Protein AF-A0A8E2ERF0-F1 (afdb_monomer)

Structure (mmCIF, N/CA/C/O backbone):
data_AF-A0A8E2ERF0-F1
#
_entry.id   AF-A0A8E2ERF0-F1
#
loop_
_atom_site.group_PDB
_atom_site.id
_atom_site.type_symbol
_atom_site.label_atom_id
_atom_site.label_alt_id
_atom_site.label_comp_id
_atom_site.label_asym_id
_atom_site.label_entity_id
_atom_site.label_seq_id
_atom_site.pdbx_PDB_ins_code
_atom_site.Cartn_x
_atom_site.Cartn_y
_atom_site.Cartn_z
_atom_site.occupancy
_atom_site.B_iso_or_equiv
_atom_site.auth_seq_id
_atom_site.auth_comp_id
_atom_site.auth_asym_id
_atom_site.auth_atom_id
_atom_site.pdbx_PDB_model_num
ATOM 1 N N . MET A 1 1 ? -7.616 -4.133 -21.319 1.00 67.62 1 MET A N 1
ATOM 2 C CA . MET A 1 1 ? -6.790 -3.352 -20.375 1.00 67.62 1 MET A CA 1
ATOM 3 C C . MET A 1 1 ? -5.757 -4.304 -19.804 1.00 67.62 1 MET A C 1
ATOM 5 O O . MET A 1 1 ? -6.113 -5.451 -19.575 1.00 67.62 1 MET A O 1
ATOM 9 N N . GLU A 1 2 ? -4.516 -3.862 -19.616 1.00 88.75 2 GLU A N 1
ATOM 10 C CA . GLU A 1 2 ? -3.503 -4.593 -18.841 1.00 88.75 2 GLU A CA 1
ATOM 11 C C . GLU A 1 2 ? -3.408 -3.926 -17.457 1.00 88.75 2 GLU A C 1
ATOM 13 O O . GLU A 1 2 ? -2.582 -3.033 -17.269 1.00 88.75 2 GLU A O 1
ATOM 18 N N . PRO A 1 3 ? -4.310 -4.252 -16.508 1.00 92.06 3 PRO A N 1
ATOM 19 C CA . PRO A 1 3 ? -4.436 -3.513 -15.246 1.00 92.06 3 PRO A CA 1
ATOM 20 C C . PRO A 1 3 ? -3.198 -3.636 -14.344 1.00 92.06 3 PRO A C 1
ATOM 22 O O . PRO A 1 3 ? -2.980 -2.784 -13.486 1.00 92.06 3 PRO A O 1
ATOM 25 N N . ASP A 1 4 ? -2.368 -4.655 -14.584 1.00 96.94 4 ASP A N 1
ATOM 26 C CA . ASP A 1 4 ? -1.127 -4.933 -13.858 1.00 96.94 4 ASP A CA 1
ATOM 27 C C . ASP A 1 4 ? 0.142 -4.633 -14.672 1.00 96.94 4 ASP A C 1
ATOM 29 O O . ASP A 1 4 ? 1.230 -5.079 -14.299 1.00 96.94 4 ASP A O 1
ATOM 33 N N . ALA A 1 5 ? 0.032 -3.887 -15.778 1.00 97.62 5 ALA A N 1
ATOM 34 C CA . ALA A 1 5 ? 1.206 -3.432 -16.517 1.00 97.62 5 ALA A CA 1
ATOM 35 C C . ALA A 1 5 ? 2.157 -2.678 -15.576 1.00 97.62 5 ALA A C 1
ATOM 37 O O . ALA A 1 5 ? 1.734 -1.806 -14.814 1.00 97.62 5 ALA A O 1
ATOM 38 N N . LYS A 1 6 ? 3.441 -3.037 -15.620 1.00 97.88 6 LYS A N 1
ATOM 39 C CA . LYS A 1 6 ? 4.472 -2.454 -14.763 1.00 97.88 6 LYS A CA 1
ATOM 40 C C . LYS A 1 6 ? 5.308 -1.445 -15.528 1.00 97.88 6 LYS A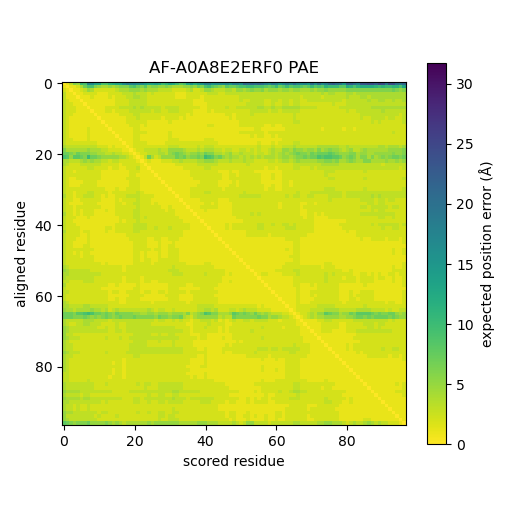 C 1
ATOM 42 O O . LYS A 1 6 ? 5.678 -1.686 -16.676 1.00 97.88 6 LYS A O 1
ATOM 47 N N . ASP A 1 7 ? 5.633 -0.343 -14.869 1.00 97.81 7 ASP A N 1
ATOM 48 C CA . ASP A 1 7 ? 6.639 0.596 -15.349 1.00 97.81 7 ASP A CA 1
ATOM 49 C C . ASP A 1 7 ? 8.071 0.131 -14.998 1.00 97.81 7 ASP A C 1
ATOM 51 O O . ASP A 1 7 ? 8.285 -0.968 -14.479 1.00 97.81 7 ASP A O 1
ATOM 55 N N . TYR A 1 8 ? 9.075 0.973 -15.265 1.00 98.12 8 TYR A N 1
ATOM 56 C CA . TYR A 1 8 ? 10.480 0.666 -14.958 1.00 98.12 8 TYR A CA 1
ATOM 57 C C . TYR A 1 8 ? 10.780 0.554 -13.455 1.00 98.12 8 TYR A C 1
ATOM 59 O O . TYR A 1 8 ? 11.782 -0.053 -13.083 1.00 98.12 8 TYR A O 1
ATOM 67 N N . SER A 1 9 ? 9.923 1.110 -12.598 1.00 97.81 9 SER A N 1
ATOM 68 C CA . SER A 1 9 ? 9.986 0.957 -11.142 1.00 97.81 9 SER A CA 1
ATOM 69 C C . SER A 1 9 ? 9.183 -0.251 -10.649 1.00 97.81 9 SER A C 1
ATOM 71 O O . SER A 1 9 ? 9.072 -0.475 -9.447 1.00 97.81 9 SER A O 1
ATOM 73 N N . GLY A 1 10 ? 8.613 -1.056 -11.550 1.00 98.06 10 GLY A N 1
ATOM 74 C CA . GLY A 1 10 ? 7.802 -2.219 -11.200 1.00 98.06 10 GLY A CA 1
ATOM 75 C C . GLY A 1 10 ? 6.415 -1.869 -10.655 1.00 98.06 10 GLY A C 1
ATOM 76 O O . GLY A 1 10 ? 5.716 -2.765 -10.173 1.00 98.06 10 GLY A O 1
ATOM 77 N N . ARG A 1 11 ? 6.014 -0.596 -10.708 1.00 98.12 11 ARG A N 1
ATOM 78 C CA . ARG A 1 11 ? 4.742 -0.112 -10.174 1.00 98.12 11 ARG A CA 1
ATOM 79 C C . ARG A 1 11 ? 3.617 -0.371 -11.163 1.00 98.12 11 ARG A C 1
ATOM 81 O O . ARG A 1 11 ? 3.792 -0.198 -12.367 1.00 98.12 11 ARG A O 1
ATOM 88 N N . THR A 1 12 ? 2.452 -0.747 -10.645 1.00 98.06 12 THR A N 1
ATOM 89 C CA . THR A 1 12 ? 1.226 -0.890 -11.442 1.00 98.06 12 THR A CA 1
ATOM 90 C C . THR A 1 12 ? 0.375 0.380 -11.350 1.00 98.06 12 THR A C 1
ATOM 92 O O . THR A 1 12 ? 0.567 1.177 -10.424 1.00 98.06 12 THR A O 1
ATOM 95 N N . PRO A 1 13 ? -0.617 0.576 -12.240 1.00 97.56 13 PRO A N 1
ATOM 96 C CA . PRO A 1 13 ? -1.621 1.628 -12.084 1.00 97.56 13 PRO A CA 1
ATOM 97 C C . PRO A 1 13 ? -2.240 1.674 -10.679 1.00 97.56 13 PRO A C 1
ATOM 99 O O . PRO A 1 13 ? -2.421 2.755 -10.120 1.00 97.56 13 PRO A O 1
ATOM 102 N N . LEU A 1 14 ? -2.489 0.508 -10.068 1.00 97.31 14 LEU A N 1
ATOM 103 C CA . LEU A 1 14 ? -3.042 0.416 -8.716 1.00 97.31 14 LEU A CA 1
ATOM 104 C C . LEU A 1 14 ? -2.076 0.956 -7.652 1.00 97.31 14 LEU A C 1
ATOM 106 O O . LEU A 1 14 ? -2.518 1.625 -6.720 1.00 97.31 14 LEU A O 1
ATOM 110 N N . SER A 1 15 ? -0.763 0.744 -7.807 1.00 97.31 15 SER A N 1
ATOM 111 C CA . SER A 1 15 ? 0.248 1.345 -6.926 1.00 97.31 15 SER A CA 1
ATOM 112 C C . SER A 1 15 ? 0.223 2.874 -6.972 1.00 97.31 15 SER A C 1
ATOM 114 O O . SER A 1 15 ? 0.524 3.503 -5.965 1.00 97.31 15 SER A O 1
ATOM 116 N N . TYR A 1 16 ? -0.082 3.484 -8.122 1.00 97.00 16 TYR A N 1
ATOM 117 C CA . TYR A 1 16 ? -0.190 4.945 -8.251 1.00 97.00 16 TYR A CA 1
ATOM 118 C C . TYR A 1 16 ? -1.510 5.479 -7.706 1.00 97.00 16 TYR A C 1
ATOM 120 O O . TYR A 1 16 ? -1.509 6.454 -6.961 1.00 97.00 16 TYR A O 1
ATOM 128 N N . ALA A 1 17 ? -2.628 4.821 -8.024 1.00 96.94 17 ALA A N 1
ATOM 129 C CA . ALA A 1 17 ? -3.936 5.196 -7.492 1.00 96.94 17 ALA A CA 1
ATOM 130 C C . ALA A 1 17 ? -3.954 5.153 -5.954 1.00 96.94 17 ALA A C 1
ATOM 132 O O . ALA A 1 17 ? -4.573 6.006 -5.319 1.00 96.94 17 ALA A O 1
ATOM 133 N N . ALA A 1 18 ? -3.214 4.210 -5.363 1.00 97.19 18 ALA A N 1
ATOM 134 C CA . ALA A 1 18 ? -3.110 4.057 -3.921 1.00 97.19 18 ALA A CA 1
ATOM 135 C C . ALA A 1 18 ? -2.424 5.223 -3.187 1.00 97.19 18 ALA A C 1
ATOM 137 O O . ALA A 1 18 ? -2.614 5.360 -1.986 1.00 97.19 18 ALA A O 1
ATOM 138 N N . GLU A 1 19 ? -1.650 6.067 -3.875 1.00 94.31 19 GLU A N 1
ATOM 139 C CA . GLU A 1 19 ? -1.058 7.278 -3.279 1.00 94.31 19 GLU A CA 1
ATOM 140 C C . GLU A 1 19 ? -2.040 8.457 -3.187 1.00 94.31 19 GLU A C 1
ATOM 142 O O . GLU A 1 19 ? -1.674 9.542 -2.734 1.00 94.31 19 GLU A O 1
ATOM 147 N N . THR A 1 20 ? -3.271 8.276 -3.662 1.00 90.31 20 THR A N 1
ATOM 148 C CA . THR A 1 20 ? -4.285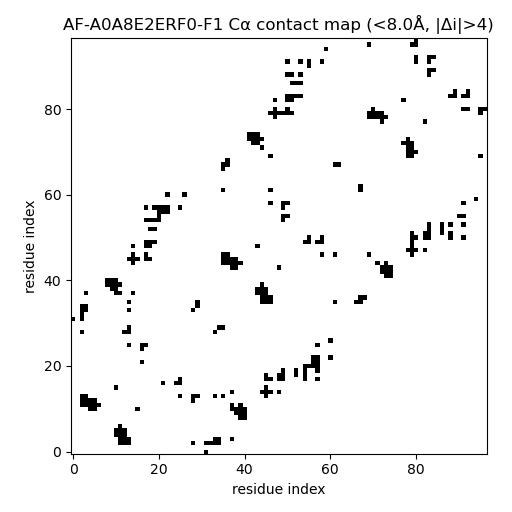 9.330 -3.735 1.00 90.31 20 THR A CA 1
ATOM 149 C C . THR A 1 20 ? -5.398 9.095 -2.716 1.00 90.31 20 THR A C 1
ATOM 151 O O . THR A 1 20 ? -5.569 7.994 -2.209 1.00 90.31 20 THR A O 1
ATOM 154 N N . GLU A 1 21 ? -6.217 10.112 -2.455 1.00 87.00 21 GLU A N 1
ATOM 155 C CA . GLU A 1 21 ? -7.475 9.960 -1.697 1.00 87.00 21 GLU A CA 1
ATOM 156 C C . GLU A 1 21 ? -8.662 9.547 -2.593 1.00 87.00 21 GLU A C 1
ATOM 158 O O . GLU A 1 21 ? -9.807 9.510 -2.146 1.00 87.00 21 GLU A O 1
ATOM 163 N N . VAL A 1 22 ? -8.422 9.271 -3.880 1.00 89.94 22 VAL A N 1
ATOM 164 C CA . VAL A 1 22 ? -9.481 9.025 -4.867 1.00 89.94 22 VAL A CA 1
ATOM 165 C C . VAL A 1 22 ? -9.778 7.529 -4.952 1.00 89.94 22 VAL A C 1
ATOM 167 O O . VAL A 1 22 ? -9.177 6.791 -5.736 1.00 89.94 22 VAL A O 1
ATOM 170 N N . THR A 1 23 ? -10.747 7.082 -4.156 1.00 94.56 23 THR A N 1
ATOM 171 C CA . THR A 1 23 ? -11.164 5.673 -4.085 1.00 94.56 23 THR A CA 1
ATOM 172 C C . THR A 1 23 ? -11.731 5.137 -5.394 1.00 94.56 23 THR A C 1
ATOM 174 O O . THR A 1 23 ? -11.531 3.964 -5.689 1.00 94.56 23 THR A O 1
ATOM 177 N N . ASP A 1 24 ? -12.368 5.978 -6.212 1.00 96.06 24 ASP A N 1
ATOM 178 C CA . ASP A 1 24 ? -13.028 5.546 -7.452 1.00 96.06 24 ASP A CA 1
ATOM 179 C C . ASP A 1 24 ? -12.044 4.909 -8.443 1.00 96.06 24 ASP A C 1
ATOM 181 O O . ASP A 1 24 ? -12.362 3.918 -9.096 1.00 96.06 24 ASP A O 1
ATOM 185 N N . MET A 1 25 ? -10.819 5.441 -8.531 1.00 95.44 25 MET A N 1
ATOM 186 C CA . MET A 1 25 ? -9.780 4.877 -9.400 1.00 95.44 25 MET A CA 1
ATOM 187 C C . MET A 1 25 ? -9.245 3.553 -8.856 1.00 95.44 25 MET A C 1
ATOM 189 O O . MET A 1 25 ? -9.010 2.621 -9.623 1.00 95.44 25 MET A O 1
ATOM 193 N N . VAL A 1 26 ? -9.077 3.452 -7.535 1.00 96.75 26 VAL A N 1
ATOM 194 C CA . VAL A 1 26 ? -8.662 2.209 -6.872 1.00 96.75 26 VAL A CA 1
ATOM 195 C C . VAL A 1 26 ? -9.721 1.127 -7.089 1.00 96.75 26 VAL A C 1
ATOM 197 O O . VAL A 1 26 ? -9.387 0.024 -7.516 1.00 96.75 26 VAL A O 1
ATOM 200 N N . GLN A 1 27 ? -10.997 1.459 -6.883 1.00 96.56 27 GLN A N 1
ATOM 201 C CA . GLN A 1 27 ? -12.120 0.551 -7.090 1.00 96.56 27 GLN A CA 1
ATOM 202 C C . GLN A 1 27 ? -12.219 0.097 -8.551 1.00 96.56 27 GLN A C 1
ATOM 204 O O . GLN A 1 27 ? -12.257 -1.104 -8.806 1.00 96.56 27 GLN A O 1
ATOM 209 N N . LEU A 1 28 ? -12.166 1.028 -9.510 1.00 96.12 28 LEU A N 1
ATOM 210 C CA . LEU A 1 28 ? -12.211 0.704 -10.938 1.00 96.12 28 LEU A CA 1
ATOM 211 C C . LEU A 1 28 ? -11.099 -0.274 -11.346 1.00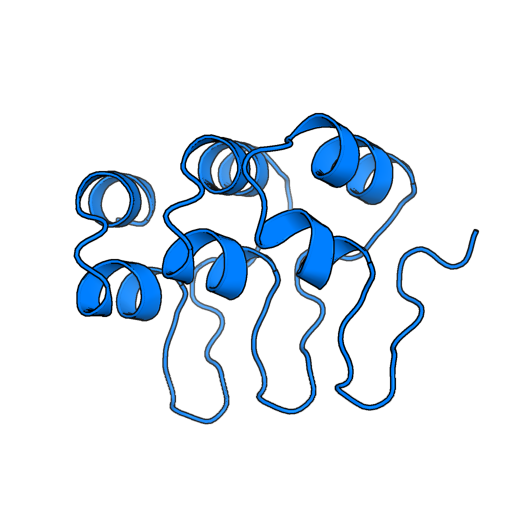 96.12 28 LEU A C 1
ATOM 213 O O . LEU A 1 28 ? -11.337 -1.207 -12.116 1.00 96.12 28 LEU A O 1
ATOM 217 N N . LEU A 1 29 ? -9.877 -0.069 -10.846 1.00 96.19 29 LEU A N 1
ATOM 218 C CA . LEU A 1 29 ? -8.742 -0.940 -11.150 1.00 96.19 29 LEU A CA 1
ATOM 219 C C . LEU A 1 29 ? -8.919 -2.336 -10.541 1.00 96.19 29 LEU A C 1
ATOM 221 O O . LEU A 1 29 ? -8.675 -3.327 -11.231 1.00 96.19 29 LEU A O 1
ATOM 225 N N . LEU A 1 30 ? -9.389 -2.427 -9.293 1.00 95.88 30 LEU A N 1
ATOM 226 C CA . LEU A 1 30 ? -9.687 -3.703 -8.633 1.00 95.88 30 LEU A CA 1
ATOM 227 C C . LEU A 1 30 ? -10.800 -4.473 -9.361 1.00 95.88 30 LEU A C 1
ATOM 229 O O . LEU A 1 30 ? -10.642 -5.659 -9.644 1.00 95.88 30 LEU A O 1
ATOM 233 N N . GLU A 1 31 ? -11.885 -3.795 -9.740 1.00 95.50 31 GLU A N 1
ATOM 234 C CA . GLU A 1 31 ? -12.988 -4.372 -10.524 1.00 95.50 31 GLU A CA 1
ATOM 235 C C . GLU A 1 31 ? -12.540 -4.809 -11.927 1.00 95.50 31 GLU A C 1
ATOM 237 O O . GLU A 1 31 ? -13.050 -5.786 -12.475 1.00 95.50 31 GLU A O 1
ATOM 242 N N . SER A 1 32 ? -11.535 -4.131 -12.489 1.00 95.69 32 SER A N 1
ATOM 243 C CA . SER A 1 32 ? -10.902 -4.498 -13.762 1.00 95.69 32 SER A CA 1
ATOM 244 C C . SER A 1 32 ? -9.903 -5.658 -13.638 1.00 95.69 32 SER A C 1
ATOM 246 O O . SER A 1 32 ? -9.294 -6.044 -14.638 1.00 95.69 32 SER A O 1
ATOM 248 N N . GLY A 1 33 ? -9.731 -6.223 -12.439 1.00 95.06 33 GLY A N 1
ATOM 249 C CA . GLY A 1 33 ? -8.881 -7.383 -12.180 1.00 95.06 33 GLY A CA 1
ATOM 250 C C . GLY A 1 33 ? -7.431 -7.059 -11.818 1.00 95.06 33 GLY A C 1
ATOM 251 O O . GLY A 1 33 ? -6.599 -7.959 -11.904 1.00 95.06 33 GLY A O 1
ATOM 252 N N . ALA A 1 34 ? -7.113 -5.818 -11.427 1.00 96.81 34 ALA A N 1
ATOM 253 C CA . ALA A 1 34 ? -5.784 -5.479 -10.914 1.00 96.81 34 ALA A CA 1
ATOM 254 C C . ALA A 1 34 ? -5.445 -6.309 -9.667 1.00 96.81 34 ALA A C 1
ATOM 256 O O . ALA A 1 34 ? -6.265 -6.461 -8.757 1.00 96.81 34 ALA A O 1
ATOM 257 N N . PHE A 1 35 ? -4.214 -6.806 -9.591 1.00 97.31 35 PHE A N 1
ATOM 258 C CA . PHE A 1 35 ? -3.746 -7.587 -8.458 1.00 97.31 35 PHE A CA 1
ATOM 259 C C . PHE A 1 35 ? -3.335 -6.675 -7.283 1.00 97.31 35 PHE A C 1
ATOM 261 O O . PHE A 1 35 ? -2.334 -5.953 -7.377 1.00 97.31 35 PHE A O 1
ATOM 268 N N . PRO A 1 36 ? -4.033 -6.726 -6.128 1.00 97.12 36 PRO A N 1
ATOM 269 C CA . PRO A 1 36 ? -3.834 -5.756 -5.049 1.00 97.12 36 PRO A CA 1
ATOM 270 C C . PRO A 1 36 ? -2.497 -5.874 -4.312 1.00 97.12 36 PRO A C 1
ATOM 272 O O . PRO A 1 36 ? -2.062 -4.914 -3.681 1.00 97.12 36 PRO A O 1
ATOM 275 N N . ASN A 1 37 ? -1.821 -7.023 -4.403 1.00 97.94 37 ASN A N 1
ATOM 276 C CA . ASN A 1 37 ? -0.538 -7.255 -3.729 1.00 97.94 37 ASN A CA 1
ATOM 277 C C . ASN A 1 37 ? 0.663 -7.141 -4.671 1.00 97.94 37 ASN A C 1
ATOM 279 O O . ASN A 1 37 ? 1.736 -7.660 -4.354 1.00 97.94 37 ASN A O 1
ATOM 283 N N . SER A 1 38 ? 0.498 -6.524 -5.846 1.00 97.50 38 SER A N 1
ATOM 284 C CA . SER A 1 38 ? 1.615 -6.346 -6.771 1.00 97.50 38 SER A CA 1
ATOM 285 C C . SER A 1 38 ? 2.738 -5.566 -6.091 1.00 97.50 38 SER A C 1
ATOM 287 O O . SER A 1 38 ? 2.499 -4.524 -5.483 1.00 97.50 38 SER A O 1
ATOM 289 N N . LYS A 1 39 ? 3.959 -6.096 -6.168 1.00 98.38 39 LYS A N 1
ATOM 290 C CA . LYS A 1 39 ? 5.149 -5.455 -5.613 1.00 98.38 39 LYS A CA 1
ATOM 291 C C . LYS A 1 39 ? 5.895 -4.669 -6.680 1.00 98.38 39 LYS A C 1
ATOM 293 O O . LYS A 1 39 ? 6.088 -5.179 -7.792 1.00 98.38 39 LYS A O 1
ATOM 298 N N . ASP A 1 40 ? 6.326 -3.469 -6.316 1.00 98.50 40 ASP A N 1
ATOM 299 C CA . ASP A 1 40 ? 7.296 -2.693 -7.085 1.00 98.50 40 ASP A CA 1
ATOM 300 C C . ASP A 1 40 ? 8.721 -3.264 -6.930 1.00 98.50 40 ASP A C 1
ATOM 302 O O . ASP A 1 40 ? 8.924 -4.291 -6.271 1.00 98.50 40 ASP A O 1
ATOM 306 N N . THR A 1 41 ? 9.720 -2.628 -7.548 1.00 98.56 41 THR A N 1
ATOM 307 C CA . THR A 1 41 ? 11.118 -3.085 -7.455 1.00 98.56 41 THR A CA 1
ATOM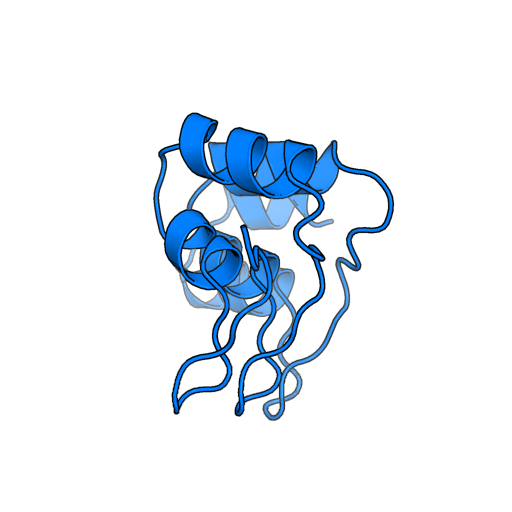 308 C C . THR A 1 41 ? 11.706 -2.994 -6.050 1.00 98.56 41 THR A C 1
ATOM 310 O O . THR A 1 41 ? 12.686 -3.673 -5.796 1.00 98.56 41 THR A O 1
ATOM 313 N N . GLY A 1 42 ? 11.139 -2.180 -5.153 1.00 98.38 42 GLY A N 1
ATOM 314 C CA . GLY A 1 42 ? 11.536 -2.105 -3.742 1.00 98.38 42 GLY A CA 1
ATOM 315 C C . GLY A 1 42 ? 10.726 -3.037 -2.838 1.00 98.38 42 GLY A C 1
ATOM 316 O O . GLY A 1 42 ? 10.840 -2.971 -1.615 1.00 98.38 42 GLY A O 1
ATOM 317 N N . GLY A 1 43 ? 9.870 -3.888 -3.411 1.00 98.44 43 GLY A N 1
ATOM 318 C CA . GLY A 1 43 ? 9.018 -4.815 -2.673 1.00 98.44 43 GLY A CA 1
ATOM 319 C C . GLY A 1 43 ? 7.757 -4.188 -2.068 1.00 98.44 43 GLY A C 1
ATOM 320 O O . GLY A 1 43 ? 7.047 -4.874 -1.325 1.00 98.44 43 GLY A O 1
ATOM 321 N N . ARG A 1 44 ? 7.460 -2.920 -2.370 1.00 98.44 44 ARG A N 1
ATOM 322 C CA . ARG A 1 44 ? 6.314 -2.184 -1.827 1.00 98.44 44 ARG A CA 1
ATOM 323 C C . ARG A 1 44 ? 5.015 -2.556 -2.527 1.00 98.44 44 ARG A C 1
ATOM 325 O O . ARG A 1 44 ? 4.971 -2.705 -3.746 1.00 98.44 44 ARG A O 1
ATOM 332 N N . THR A 1 45 ? 3.940 -2.665 -1.750 1.00 98.56 45 THR A N 1
ATOM 333 C CA . THR A 1 45 ? 2.575 -2.937 -2.236 1.00 98.56 45 THR A CA 1
ATOM 334 C C . THR A 1 45 ? 1.747 -1.650 -2.330 1.00 98.56 45 THR A C 1
ATOM 336 O O . THR A 1 45 ? 2.055 -0.693 -1.613 1.00 98.56 45 THR A O 1
ATOM 339 N N . PRO A 1 46 ? 0.656 -1.609 -3.122 1.00 98.25 46 PRO A N 1
ATOM 340 C CA . PRO A 1 46 ? -0.308 -0.505 -3.111 1.00 98.25 46 PRO A CA 1
ATOM 341 C C . PRO A 1 46 ? -0.751 -0.092 -1.699 1.00 98.25 46 PRO A C 1
ATOM 343 O O . PRO A 1 46 ? -0.732 1.091 -1.372 1.00 98.25 46 PRO A O 1
ATOM 346 N N . LEU A 1 47 ? -1.038 -1.054 -0.814 1.00 98.50 47 LEU A N 1
ATOM 347 C CA . LEU A 1 47 ? -1.399 -0.757 0.575 1.00 98.50 47 LEU A CA 1
ATOM 348 C C . LEU A 1 47 ? -0.280 -0.021 1.335 1.00 98.50 47 LEU A C 1
ATOM 350 O O . LEU A 1 47 ? -0.565 0.896 2.101 1.00 98.50 47 LEU A O 1
ATOM 354 N N . SER A 1 48 ? 0.992 -0.371 1.107 1.00 98.44 48 SER A N 1
ATOM 355 C CA . SER A 1 48 ? 2.120 0.344 1.723 1.00 98.44 48 SER A CA 1
ATOM 356 C C . SER A 1 48 ? 2.241 1.795 1.241 1.00 98.44 48 SER A C 1
ATOM 358 O O . SER A 1 48 ? 2.681 2.652 2.002 1.00 98.44 48 SER A O 1
ATOM 360 N N . PHE A 1 49 ? 1.843 2.087 -0.003 1.00 98.44 49 PHE A N 1
ATOM 361 C CA . PHE A 1 49 ? 1.787 3.452 -0.532 1.00 98.44 49 PHE A CA 1
ATOM 362 C C . PHE A 1 49 ? 0.648 4.249 0.105 1.00 98.44 49 PHE A C 1
ATOM 364 O O . PHE A 1 49 ? 0.895 5.336 0.621 1.00 98.44 49 PHE A O 1
ATOM 371 N N . ALA A 1 50 ? -0.558 3.680 0.169 1.00 98.44 50 ALA A N 1
ATOM 372 C CA . ALA A 1 50 ? -1.699 4.318 0.832 1.00 98.44 50 ALA A CA 1
ATOM 373 C C . ALA A 1 50 ? -1.411 4.622 2.311 1.00 98.44 50 ALA A C 1
ATOM 375 O O . ALA A 1 50 ? -1.724 5.704 2.808 1.00 98.44 50 ALA A O 1
ATOM 376 N N . ALA A 1 51 ? -0.754 3.687 3.000 1.00 98.62 51 ALA A N 1
ATOM 377 C CA . ALA A 1 51 ? -0.370 3.850 4.392 1.00 98.62 51 ALA A CA 1
ATOM 378 C C . ALA A 1 51 ? 0.700 4.934 4.599 1.00 98.62 51 ALA A C 1
ATOM 380 O O . ALA A 1 51 ? 0.573 5.716 5.533 1.00 98.62 51 ALA A O 1
ATOM 381 N N . GLU A 1 52 ? 1.715 5.028 3.730 1.00 98.44 52 GLU A N 1
ATOM 382 C CA . GLU A 1 52 ? 2.711 6.115 3.772 1.00 98.44 52 GLU A CA 1
ATOM 383 C C . GLU A 1 52 ? 2.068 7.488 3.518 1.00 98.44 52 GLU A C 1
ATOM 385 O O . GLU A 1 52 ? 2.400 8.465 4.190 1.00 98.44 52 GLU A O 1
ATOM 390 N N . LYS A 1 53 ? 1.144 7.576 2.551 1.00 98.00 53 LYS A N 1
ATOM 391 C CA . LYS A 1 53 ? 0.513 8.846 2.156 1.00 98.00 53 LYS A CA 1
ATOM 392 C C . LYS A 1 53 ? -0.589 9.320 3.092 1.00 98.00 53 LYS A C 1
ATOM 394 O O . LYS A 1 53 ? -1.003 10.470 2.980 1.00 98.00 53 LYS A O 1
ATOM 399 N N . GLY A 1 54 ? -1.029 8.490 4.033 1.00 97.62 54 GLY A N 1
ATOM 400 C CA . GLY A 1 54 ? -2.113 8.869 4.932 1.00 97.62 54 GLY A CA 1
ATOM 401 C C . GLY A 1 54 ? -3.499 8.700 4.309 1.00 97.62 54 GLY A C 1
ATOM 402 O O . GLY A 1 54 ? -4.464 9.235 4.848 1.00 97.62 54 GLY A O 1
ATOM 403 N N . SER A 1 55 ? -3.609 7.939 3.213 1.00 97.44 55 SER A N 1
ATOM 404 C CA . SER A 1 55 ? -4.821 7.810 2.401 1.00 97.44 55 SER A CA 1
ATOM 405 C C . SER A 1 55 ? -5.879 6.935 3.062 1.00 97.44 55 SER A C 1
ATOM 407 O O . SER A 1 55 ? -6.059 5.762 2.722 1.00 97.44 55 SER A O 1
ATOM 409 N N . LYS A 1 56 ? -6.578 7.505 4.048 1.00 97.25 56 LYS A N 1
ATOM 410 C CA . LYS A 1 56 ? -7.483 6.776 4.947 1.00 97.25 56 LYS A CA 1
ATOM 411 C C . LYS A 1 56 ? -8.566 6.016 4.181 1.00 97.25 56 LYS A C 1
ATOM 413 O O . LYS A 1 56 ? -8.811 4.846 4.473 1.00 97.25 56 LYS A O 1
ATOM 418 N N . ALA A 1 57 ? -9.193 6.667 3.202 1.00 97.25 57 ALA A N 1
ATOM 419 C CA . ALA A 1 57 ? -10.284 6.075 2.432 1.00 97.25 57 ALA A CA 1
ATOM 420 C C . ALA A 1 57 ? -9.798 4.897 1.570 1.00 97.25 57 ALA A C 1
ATOM 422 O O . ALA A 1 57 ? -10.461 3.864 1.488 1.00 97.25 57 ALA A O 1
ATOM 423 N N . VAL A 1 58 ? -8.603 5.016 0.988 1.00 98.19 58 VAL A N 1
ATOM 424 C CA . VAL A 1 58 ? -7.981 3.945 0.203 1.00 98.19 58 VAL A CA 1
ATOM 425 C C . VAL A 1 58 ? -7.549 2.776 1.086 1.00 98.19 58 VAL A C 1
ATOM 427 O O . VAL A 1 58 ? -7.774 1.626 0.715 1.00 98.19 58 VAL A O 1
ATOM 430 N N . VAL A 1 59 ? -6.978 3.038 2.267 1.00 98.19 59 VAL A N 1
ATOM 431 C CA . VAL A 1 59 ? -6.661 1.965 3.223 1.00 98.19 59 VAL A CA 1
ATOM 432 C C . VAL A 1 59 ? -7.932 1.223 3.630 1.00 98.19 59 VAL A C 1
ATOM 434 O O . VAL A 1 59 ? -7.947 -0.005 3.609 1.00 98.19 59 VAL A O 1
ATOM 437 N N . GLN A 1 60 ? -9.013 1.947 3.928 1.00 97.69 60 GLN A N 1
ATOM 438 C CA . GLN A 1 60 ? -10.297 1.333 4.260 1.00 97.69 60 GLN A CA 1
ATOM 439 C C . GLN A 1 60 ? -10.838 0.470 3.107 1.00 97.69 60 GLN A C 1
ATOM 441 O O . GLN A 1 60 ? -11.302 -0.642 3.352 1.00 97.69 60 GLN A O 1
ATOM 446 N N . LEU A 1 61 ? -10.720 0.936 1.859 1.00 97.44 61 LEU A N 1
ATOM 447 C CA . LEU A 1 61 ? -11.104 0.167 0.673 1.00 97.44 61 LEU A CA 1
ATOM 448 C C . LEU A 1 61 ? -10.263 -1.110 0.509 1.00 97.44 61 LEU A C 1
ATOM 450 O O . LEU A 1 61 ? -10.805 -2.179 0.225 1.00 97.44 61 LEU A O 1
ATOM 454 N N . PHE A 1 62 ? -8.946 -1.037 0.715 1.00 97.31 62 PHE A N 1
ATOM 455 C CA . PHE A 1 62 ? -8.094 -2.227 0.667 1.00 97.31 62 PHE A CA 1
ATOM 456 C C . PHE A 1 62 ? -8.425 -3.221 1.783 1.00 97.31 62 PHE A C 1
ATOM 458 O O . PHE A 1 62 ? -8.453 -4.420 1.524 1.00 97.31 62 PHE A O 1
ATOM 465 N N . LEU A 1 63 ? -8.742 -2.750 2.991 1.00 96.88 63 LEU A N 1
ATOM 466 C CA . LEU A 1 63 ? -9.173 -3.610 4.098 1.00 96.88 63 LEU A CA 1
ATOM 467 C C . LEU A 1 63 ? -10.512 -4.307 3.826 1.00 96.88 63 LEU A C 1
ATOM 469 O O . LEU A 1 63 ? -10.730 -5.418 4.302 1.00 96.88 63 LEU A O 1
ATOM 473 N N . SER A 1 64 ? -11.397 -3.684 3.042 1.00 95.69 64 SER A N 1
ATOM 474 C CA . SER A 1 64 ? -12.645 -4.311 2.590 1.00 95.69 64 SER A CA 1
ATOM 475 C C . SER A 1 64 ? -12.487 -5.171 1.331 1.00 95.69 64 SER A C 1
ATOM 477 O O . SER A 1 64 ? -13.461 -5.770 0.880 1.00 95.69 64 SER A O 1
ATOM 479 N N . THR A 1 65 ? -11.293 -5.218 0.734 1.00 94.25 65 THR A N 1
ATOM 480 C CA . THR A 1 65 ? -11.021 -5.980 -0.488 1.00 94.25 65 THR A CA 1
ATOM 481 C C . THR A 1 65 ? -10.469 -7.357 -0.132 1.00 94.25 65 THR A C 1
ATOM 483 O O . THR A 1 65 ? -9.507 -7.488 0.626 1.00 94.25 65 THR A O 1
ATOM 486 N N . GLU A 1 66 ? -11.047 -8.415 -0.702 1.00 89.25 66 GLU A N 1
ATOM 487 C CA . GLU A 1 66 ? -10.530 -9.766 -0.490 1.00 89.25 66 GLU A CA 1
ATOM 488 C C . GLU A 1 66 ? -9.094 -9.915 -1.016 1.00 89.25 66 GLU A C 1
ATOM 490 O O . GLU A 1 66 ? -8.691 -9.299 -2.002 1.00 89.25 66 GLU A O 1
ATOM 495 N N . ARG A 1 67 ? -8.332 -10.821 -0.393 1.00 91.25 67 ARG A N 1
ATOM 496 C CA . ARG A 1 67 ? -6.976 -11.215 -0.812 1.00 91.25 67 ARG A CA 1
ATOM 497 C C . ARG A 1 67 ? -5.901 -10.137 -0.660 1.00 91.25 67 ARG A C 1
ATOM 499 O O . ARG A 1 67 ? -4.786 -10.399 -1.096 1.00 91.25 67 ARG A O 1
ATOM 506 N N . VAL A 1 68 ? -6.156 -8.988 -0.032 1.00 96.12 68 VAL A N 1
ATOM 507 C CA . VAL A 1 68 ? -5.085 -8.037 0.320 1.00 96.12 68 VAL A CA 1
ATOM 508 C C . VAL A 1 68 ? -4.226 -8.599 1.459 1.00 96.12 68 VAL A C 1
ATOM 510 O O . VAL A 1 68 ? -4.739 -9.079 2.466 1.00 96.12 68 VAL A O 1
ATOM 513 N N . THR A 1 69 ? -2.903 -8.552 1.308 1.00 96.94 69 THR A N 1
ATOM 514 C CA . THR A 1 69 ? -1.933 -8.976 2.327 1.00 96.94 69 THR A CA 1
ATOM 515 C C . THR A 1 69 ? -1.464 -7.767 3.135 1.00 96.94 69 THR A C 1
ATOM 517 O O . THR A 1 69 ? -0.734 -6.918 2.620 1.00 96.94 69 THR A O 1
ATOM 520 N N . LEU A 1 70 ? -1.870 -7.689 4.405 1.00 96.50 70 LEU A N 1
ATOM 521 C CA . LEU A 1 70 ? -1.612 -6.525 5.268 1.00 96.50 70 LEU A CA 1
ATOM 522 C C . LEU A 1 70 ? -0.177 -6.477 5.817 1.00 96.50 70 LEU A C 1
ATOM 524 O O . LEU A 1 70 ? 0.382 -5.401 6.032 1.00 96.50 70 LEU A O 1
ATOM 528 N N . ASP A 1 71 ? 0.436 -7.642 6.014 1.00 96.81 71 ASP A N 1
ATOM 529 C CA . ASP A 1 71 ? 1.760 -7.822 6.616 1.00 96.81 71 ASP A CA 1
ATOM 530 C C . ASP A 1 71 ? 2.881 -8.007 5.579 1.00 96.81 71 ASP A C 1
ATOM 532 O O . ASP A 1 71 ? 4.009 -8.374 5.923 1.00 96.81 71 ASP A O 1
ATOM 536 N N . ALA A 1 72 ? 2.597 -7.719 4.304 1.00 97.81 72 ALA A N 1
ATOM 537 C CA . ALA A 1 72 ? 3.589 -7.768 3.244 1.00 97.81 72 ALA A CA 1
ATOM 538 C C . ALA A 1 72 ? 4.757 -6.822 3.561 1.00 97.81 72 ALA A C 1
ATOM 540 O O . ALA A 1 72 ? 4.567 -5.624 3.775 1.00 97.81 72 ALA A O 1
ATOM 541 N N . ARG A 1 73 ? 5.972 -7.377 3.565 1.00 98.38 73 ARG A N 1
ATOM 542 C CA . ARG A 1 73 ? 7.210 -6.625 3.786 1.00 98.38 73 ARG A CA 1
ATOM 543 C C . ARG A 1 73 ? 7.836 -6.187 2.469 1.00 98.38 73 ARG A C 1
ATOM 545 O O . ARG A 1 73 ? 7.905 -6.985 1.523 1.00 98.38 73 ARG A O 1
ATOM 552 N N . ASP A 1 74 ? 8.296 -4.945 2.445 1.00 98.56 74 ASP A N 1
ATOM 553 C CA . ASP A 1 74 ? 9.206 -4.436 1.424 1.00 98.56 74 ASP A CA 1
ATOM 554 C C . ASP A 1 74 ? 10.657 -4.886 1.690 1.00 98.56 74 ASP A C 1
ATOM 556 O O . ASP A 1 74 ? 10.935 -5.613 2.650 1.00 98.56 74 ASP A O 1
ATOM 560 N N . GLU A 1 75 ? 11.591 -4.488 0.827 1.00 98.62 75 GLU A N 1
ATOM 561 C CA . GLU A 1 75 ? 13.008 -4.864 0.950 1.00 98.62 75 GLU A CA 1
ATOM 562 C C . GLU A 1 75 ? 13.695 -4.284 2.195 1.00 98.62 75 GLU A C 1
ATOM 564 O O . GLU A 1 75 ? 14.694 -4.831 2.661 1.00 98.62 75 GLU A O 1
ATOM 569 N N . SER A 1 76 ? 13.140 -3.220 2.783 1.00 98.12 76 SER A N 1
ATOM 570 C CA . SER A 1 76 ? 13.594 -2.664 4.066 1.00 98.12 76 SER A CA 1
ATOM 571 C C . SER A 1 76 ? 12.949 -3.361 5.271 1.00 98.12 76 SER A C 1
ATOM 573 O O . SER A 1 76 ? 13.186 -2.972 6.415 1.00 98.12 76 SER A O 1
ATOM 575 N N . GLY A 1 77 ? 12.121 -4.384 5.037 1.00 98.38 77 GLY A N 1
ATOM 576 C CA . GLY A 1 77 ? 11.383 -5.100 6.071 1.00 98.38 77 GLY A CA 1
ATOM 577 C C . GLY A 1 77 ? 10.152 -4.354 6.591 1.00 98.38 77 GLY A C 1
ATOM 578 O O . GLY A 1 77 ? 9.544 -4.816 7.561 1.00 98.38 77 GLY A O 1
ATOM 579 N N . LYS A 1 78 ? 9.763 -3.229 5.977 1.00 98.69 78 LYS A N 1
ATOM 580 C CA . LYS A 1 78 ? 8.63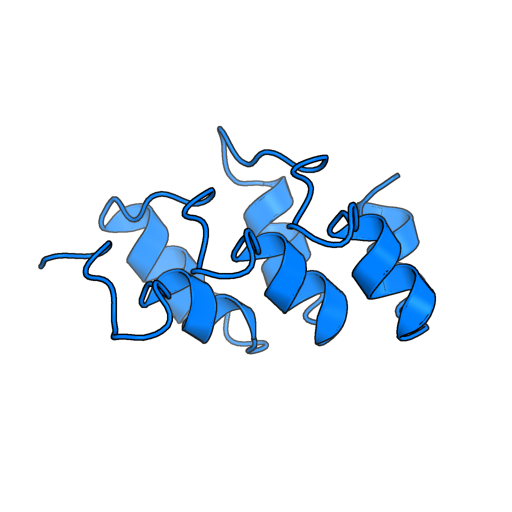0 -2.415 6.425 1.00 9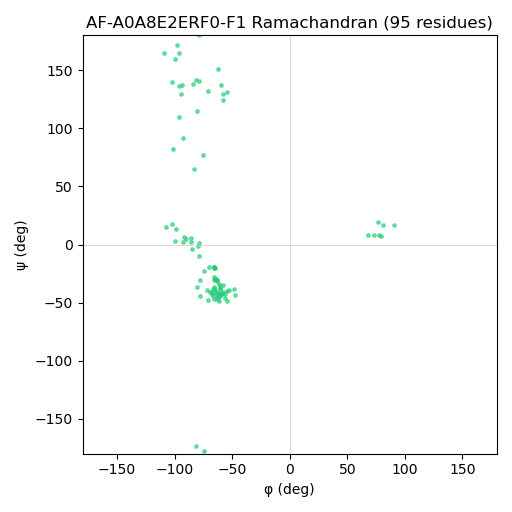8.69 78 LYS A CA 1
ATOM 581 C C . LYS A 1 78 ? 7.318 -2.966 5.876 1.00 98.69 78 LYS A C 1
ATOM 583 O O . LYS A 1 78 ? 7.226 -3.360 4.716 1.00 98.69 78 LYS A O 1
ATOM 588 N N . THR A 1 79 ? 6.296 -2.981 6.725 1.00 98.69 79 THR A N 1
ATOM 589 C CA . THR A 1 79 ? 4.901 -3.256 6.355 1.00 98.69 79 THR A CA 1
ATOM 590 C C . THR A 1 79 ? 4.138 -1.946 6.175 1.00 98.69 79 THR A C 1
ATOM 592 O O . THR A 1 79 ? 4.634 -0.876 6.537 1.00 98.69 79 THR A O 1
ATOM 595 N N . ALA A 1 80 ? 2.902 -2.011 5.673 1.00 98.56 80 ALA A N 1
ATOM 596 C CA . ALA A 1 80 ? 2.021 -0.842 5.615 1.00 98.56 80 ALA A CA 1
ATOM 597 C C . ALA A 1 80 ? 1.838 -0.177 6.996 1.00 98.56 80 ALA A C 1
ATOM 599 O O . ALA A 1 80 ? 1.909 1.044 7.105 1.00 98.56 80 ALA A O 1
ATOM 600 N N . LEU A 1 81 ? 1.710 -0.974 8.063 1.00 98.69 81 LEU A N 1
ATOM 601 C CA . LEU A 1 81 ? 1.628 -0.480 9.442 1.00 98.69 81 LEU A CA 1
ATOM 602 C C . LEU A 1 81 ? 2.869 0.338 9.843 1.00 98.69 81 LEU A C 1
ATOM 604 O O . LEU A 1 81 ? 2.740 1.393 10.464 1.00 98.69 81 LEU A O 1
ATOM 608 N N . ILE A 1 82 ? 4.069 -0.125 9.472 1.00 98.75 82 ILE A N 1
ATOM 609 C CA . ILE A 1 82 ? 5.323 0.584 9.770 1.00 98.75 82 ILE A CA 1
ATOM 610 C C . ILE A 1 82 ? 5.382 1.904 8.996 1.00 98.75 82 ILE A C 1
ATOM 612 O O . ILE A 1 82 ? 5.675 2.937 9.593 1.00 98.75 82 ILE A O 1
ATOM 616 N N . TRP A 1 83 ? 5.024 1.898 7.708 1.00 98.62 83 TRP A N 1
ATOM 617 C CA . TRP A 1 83 ? 4.958 3.118 6.900 1.00 98.62 83 TRP A CA 1
ATOM 618 C C . TRP A 1 83 ? 3.974 4.154 7.464 1.00 98.62 83 TRP A C 1
ATOM 620 O O . TRP A 1 83 ? 4.324 5.332 7.546 1.00 98.62 83 TRP A O 1
ATOM 630 N N . ALA A 1 84 ? 2.786 3.735 7.913 1.00 98.69 84 ALA A N 1
ATOM 631 C CA . ALA A 1 84 ? 1.835 4.631 8.576 1.00 98.69 84 ALA A CA 1
ATOM 632 C C . ALA A 1 84 ? 2.387 5.187 9.898 1.00 98.69 84 ALA A C 1
ATOM 634 O O . ALA A 1 84 ? 2.230 6.373 10.187 1.00 98.69 84 ALA A O 1
ATOM 635 N N . SER A 1 85 ? 3.066 4.343 10.679 1.00 98.69 85 SER A N 1
ATOM 636 C CA . SER A 1 85 ? 3.639 4.721 11.976 1.00 98.69 85 SER A CA 1
ATOM 637 C C . SER A 1 85 ? 4.759 5.754 11.832 1.00 98.69 85 SER A C 1
ATOM 639 O O . SER A 1 85 ? 4.748 6.768 12.525 1.00 98.69 85 SER A O 1
ATOM 641 N N . GLU A 1 86 ? 5.699 5.536 10.907 1.00 98.50 86 GLU A N 1
ATOM 642 C CA . GLU A 1 86 ? 6.822 6.453 10.659 1.00 98.50 86 GLU A CA 1
ATOM 643 C C . GLU A 1 86 ? 6.369 7.830 10.162 1.00 98.50 86 GLU A C 1
ATOM 645 O O . GLU A 1 86 ? 7.013 8.833 10.463 1.00 98.50 86 GLU A O 1
ATOM 650 N N . ASN A 1 87 ? 5.254 7.884 9.429 1.00 98.31 87 ASN A N 1
ATOM 651 C CA . ASN A 1 87 ? 4.699 9.128 8.894 1.00 98.31 87 ASN A CA 1
ATOM 652 C C . ASN A 1 87 ? 3.656 9.783 9.822 1.00 98.31 87 ASN A C 1
ATOM 654 O O . ASN A 1 87 ? 3.104 10.825 9.478 1.00 98.31 87 ASN A O 1
ATOM 658 N N . GLY A 1 88 ? 3.394 9.213 11.005 1.00 98.31 88 GLY A N 1
ATOM 659 C CA . GLY A 1 88 ? 2.488 9.799 11.999 1.00 98.31 88 GLY A CA 1
ATOM 660 C C . GLY A 1 88 ? 0.994 9.643 11.685 1.00 98.31 88 GLY A C 1
ATOM 661 O O . GLY A 1 88 ? 0.166 10.351 12.263 1.00 98.31 88 GLY A O 1
ATOM 662 N N . HIS A 1 89 ? 0.619 8.704 10.813 1.00 98.44 89 HIS A N 1
ATOM 663 C CA . HIS A 1 89 ? -0.769 8.475 10.399 1.00 98.44 89 HIS A CA 1
ATOM 664 C C . HIS A 1 89 ? -1.526 7.596 11.400 1.00 98.44 89 HIS A C 1
ATOM 666 O O . HIS A 1 89 ? -1.950 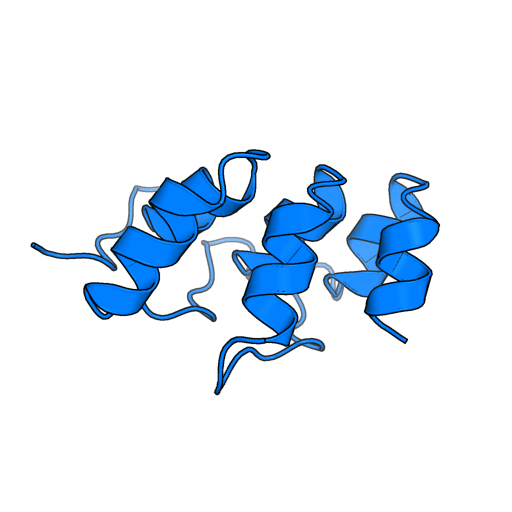6.486 11.082 1.00 98.44 89 HIS A O 1
ATOM 672 N N . GLY A 1 90 ? -1.713 8.099 12.625 1.00 98.44 90 GLY A N 1
ATOM 673 C CA . GLY A 1 90 ? -2.274 7.338 13.752 1.00 98.44 90 GLY A CA 1
ATOM 674 C C . GLY A 1 90 ? -3.616 6.654 13.458 1.00 98.44 90 GLY A C 1
ATOM 675 O O . GLY A 1 90 ? -3.802 5.496 13.807 1.00 98.44 90 GLY A O 1
ATOM 676 N N . SER A 1 91 ? -4.519 7.310 12.721 1.00 98.19 91 SER A N 1
ATOM 677 C CA . SER A 1 91 ? -5.802 6.686 12.352 1.00 98.19 91 SER A CA 1
ATOM 678 C C . SER A 1 91 ? -5.660 5.483 11.408 1.00 98.19 91 SER A C 1
ATOM 680 O O . SER A 1 91 ? -6.499 4.591 11.428 1.00 98.19 91 SER A O 1
ATOM 682 N N . ILE A 1 92 ? -4.606 5.436 10.588 1.00 98.56 92 ILE A N 1
ATOM 683 C CA . ILE A 1 92 ? -4.299 4.280 9.735 1.00 98.56 92 ILE A CA 1
ATOM 684 C C . ILE A 1 92 ? -3.606 3.190 10.538 1.00 98.56 92 ILE A C 1
ATOM 686 O O . ILE A 1 92 ? -3.890 2.017 10.319 1.00 98.56 92 ILE A O 1
ATOM 690 N N . VAL A 1 93 ? -2.746 3.567 11.486 1.00 98.62 93 VAL A N 1
ATOM 691 C CA . VAL A 1 93 ? -2.163 2.619 12.443 1.00 98.62 93 VAL A CA 1
ATOM 692 C C . VAL A 1 93 ? -3.277 1.856 13.157 1.00 98.62 93 VAL A C 1
ATOM 694 O O . VAL A 1 93 ? -3.256 0.634 13.152 1.00 98.62 93 VAL A O 1
ATOM 697 N N . GLU A 1 94 ? -4.293 2.555 13.668 1.00 98.31 94 GLU A N 1
ATOM 698 C CA . GLU A 1 94 ? -5.459 1.927 14.308 1.00 98.31 94 GLU A CA 1
ATOM 699 C C . GLU A 1 94 ? -6.245 0.996 13.375 1.00 98.31 94 GLU A C 1
ATOM 701 O O . GLU A 1 94 ? -6.736 -0.030 13.827 1.00 98.31 94 GLU A O 1
ATOM 706 N N . MET A 1 95 ? -6.361 1.320 12.082 1.00 97.75 95 MET A N 1
ATOM 707 C CA . MET A 1 95 ? -7.058 0.463 11.111 1.00 97.75 95 MET A CA 1
ATOM 708 C C . MET A 1 95 ? -6.268 -0.792 10.714 1.00 97.75 95 MET A C 1
ATOM 710 O O . MET A 1 95 ? -6.864 -1.745 10.221 1.00 97.75 95 MET A O 1
ATOM 714 N N . LEU A 1 96 ? -4.940 -0.774 10.861 1.00 97.06 96 LEU A N 1
ATOM 715 C CA . LEU A 1 96 ? -4.039 -1.861 10.459 1.00 97.06 96 LEU A CA 1
ATOM 716 C C . LEU A 1 96 ? -3.610 -2.767 11.632 1.00 97.06 96 LEU A C 1
ATOM 718 O O . LEU A 1 96 ? -2.790 -3.663 11.416 1.00 97.06 96 LEU A O 1
ATOM 722 N N . LEU A 1 97 ? -4.126 -2.524 12.844 1.00 94.56 97 LEU A N 1
ATOM 723 C CA . LEU A 1 97 ? -3.959 -3.358 14.045 1.00 94.56 97 LEU A CA 1
ATOM 724 C C . LEU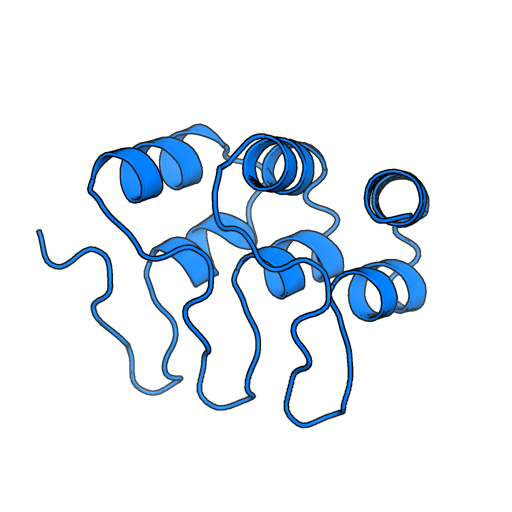 A 1 97 ? -5.091 -4.385 14.172 1.00 94.56 97 LEU A C 1
ATOM 726 O O . LEU A 1 97 ? -4.774 -5.528 14.571 1.00 94.56 97 LEU A O 1
#

Nearest PDB structures (foldseek):
  1mx4-assembly1_A  TM=9.695E-01  e=5.636E-07  Homo sapiens
  5ybu-assembly1_A  TM=9.730E-01  e=6.677E-07  Homo sapiens
  1g3n-assembly1_B  TM=9.607E-01  e=7.065E-07  Homo sapiens
  1mx2-assembly2_B  TM=9.567E-01  e=8.856E-07  Homo sapiens
  1mx6-assembly2_B  TM=9.576E-01  e=1.744E-06  Homo sapiens

Foldseek 3Di:
DPQLDADPQQDGQLLVCLLDLDVVSNVVSVVVPHDQCRATPQQDGSLLNNLLNLNLNSVVVLVVDPPRDQCRAGNVRDGSLNSNVVNVSVVSVVVSD

Mean predicted aligned error: 2.23 Å

Organism: NCBI:txid574774

Radius of gyration: 12.05 Å; Cα contacts (8 Å, |Δi|>4): 172; chains: 1; bounding box: 27×21×35 Å

Secondary structure (DSSP, 8-state):
--TT---TT---HHHHHTTSS-HHHHHHHHHTT--TT---TTS--HHHHHHHHT-HHHHHHHHTSTT--TT---TTS--HHHHHHHTT-HHHHHHT-

pLDDT: mean 96.67, std 3.76, range [67.62, 98.75]

Sequence (97 aa):
MEPDAKDYSGRTPLSYAAETEVTDMVQLLLESGAFPNSKDTGGRTPLSFAAEKGSKAVVQLFLSTERVTLDARDESGKTALIWASENGHGSIVEMLL

InterPro domains:
  IPR002110 Ankyrin repeat [PF12796] (37-97)
  IPR002110 Ankyrin repeat [PS50088] (9-41)
  IPR002110 Ankyrin repeat [PS50088] (76-97)
  IPR002110 Ankyrin repeat [SM00248] (9-38)
  IPR002110 Ankyrin repeat [SM00248] (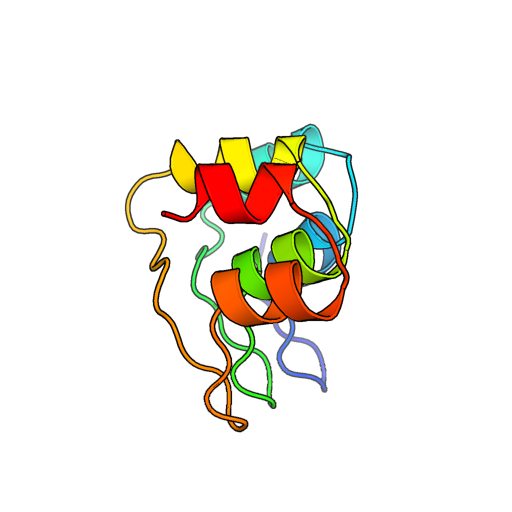42-72)
  IPR036770 Ankyrin repeat-containing domain superfamily [G3DSA:1.25.40.20] (2-97)
  IPR036770 Ankyrin repeat-containing domain superfamily [SSF48403] (2-96)

Solvent-accessible surface area (backbone atoms only — not comparable to full-atom values): 5163 Å² total; per-residue (Å²): 135,70,49,63,52,58,52,98,61,34,41,28,60,50,39,57,34,22,58,35,74,52,45,68,60,41,50,53,37,47,77,66,65,28,63,66,64,52,48,23,76,61,37,45,30,19,59,33,36,7,27,47,64,54,16,57,64,34,45,53,51,48,74,73,38,84,88,55,66,69,78,53,50,22,77,87,65,46,25,20,48,50,34,6,55,79,63,65,26,58,76,52,32,64,74,66,108